Protein AF-A0A7C5TPD8-F1 (afdb_monomer)

Secondary structure (DSSP, 8-state):
-HHHHHHHHHHHHHHHHHHHS-HHHHHHHHHHHHHHHHHTTSHHHHTHHHHHHHHTTTT--TT---SS-HHHHHHHHHHHH-SHHHHHHHHHHHHHH-THHHHHHHHHHHHHHHHHHHHHHHHHHS-EE-TTS-EE-SHHHIIIIISS-HHHHHHHHHHHHHH-

Solvent-accessible surface area (backbone atoms only — not comparable to full-atom values): 9139 Å² total; per-residue (Å²): 113,69,69,60,54,50,52,50,52,52,53,52,48,52,52,50,46,58,52,71,70,32,67,63,50,57,44,51,54,52,49,51,10,46,51,40,22,60,75,54,68,42,44,62,69,71,41,44,67,56,52,55,42,43,53,70,47,79,72,68,54,99,80,59,93,67,98,62,54,66,50,54,52,50,50,55,54,45,57,78,68,59,50,70,65,56,56,56,46,51,52,50,42,32,72,76,59,34,80,66,37,59,60,52,52,52,53,51,49,64,32,41,45,28,40,51,51,52,52,54,52,42,18,68,72,44,43,46,72,46,95,88,68,50,77,51,62,33,69,40,37,28,27,32,71,70,67,68,35,52,68,58,13,51,52,49,49,55,53,48,66,75,74,108

Mean predicted aligned error: 6.78 Å

Sequence (164 aa):
MQGFLAWLTERTGEIAGALWSSPLTLGVLLLTGLYLTVRLRLVQVRGFRHALALLSGRYSSHRDVGEVSHFQALSTALSATVGTGNIAGVATAIAFGGPGALFWMWVTAAIGMATKFAECSLALRFREVSPDGEIAGGPMYTLARGAGRPWLARAFALFAMITA

pLDDT: mean 86.68, std 7.97, range [57.94, 96.12]

Foldseek 3Di:
DVVVVVVVVVVVVVVCCVQVVDPVNVCCLLVVLVVLCVVVVNCVVVCVVVLVCQLVCVPPDPPDQDDDGSVVVVVVVCVVVDDPCVVVVVVVQCVVVNPCSVVVVVVSVSSCVSVVVVQVVLQVVQWDQDPVRDIDGGPLSCCVPVVVHNVVSVVVVVVVVVVD

Radius of gyration: 18.92 Å; Cα contacts (8 Å, |Δi|>4): 113; chains: 1; bounding box: 55×31×51 Å

Nearest PDB structures (foldseek):
  6keb-assembly1_A  TM=2.796E-01  e=6.849E+00  Aliarcobacter butzleri

Structure (mmCIF, N/CA/C/O backbone):
data_AF-A0A7C5TPD8-F1
#
_entry.id   AF-A0A7C5TPD8-F1
#
loop_
_atom_site.group_PDB
_atom_site.id
_atom_site.type_symbol
_atom_site.label_atom_id
_atom_site.label_alt_id
_atom_site.label_comp_id
_atom_site.label_asym_id
_atom_site.label_entity_id
_atom_site.label_seq_id
_atom_site.pdbx_PDB_ins_code
_atom_site.Cartn_x
_atom_site.Cartn_y
_atom_site.Cartn_z
_atom_site.occupancy
_atom_site.B_iso_or_equiv
_atom_site.auth_seq_id
_atom_site.auth_comp_id
_atom_site.auth_asym_id
_atom_site.auth_atom_id
_atom_site.pdbx_PDB_model_num
ATOM 1 N N . MET A 1 1 ? 33.641 4.280 9.564 1.00 62.50 1 MET A N 1
ATOM 2 C CA . MET A 1 1 ? 32.249 4.706 9.286 1.00 62.50 1 MET A CA 1
ATOM 3 C C . MET A 1 1 ? 31.870 4.522 7.815 1.00 62.50 1 MET A C 1
ATOM 5 O O . MET A 1 1 ? 30.915 3.810 7.549 1.00 62.50 1 MET A O 1
ATOM 9 N N . GLN A 1 2 ? 32.632 5.075 6.860 1.00 70.38 2 GLN A N 1
ATOM 10 C CA . GLN A 1 2 ? 32.310 5.003 5.422 1.00 70.38 2 GLN A CA 1
ATOM 11 C C . GLN A 1 2 ? 32.253 3.568 4.855 1.00 70.38 2 GLN A C 1
ATOM 13 O O . GLN A 1 2 ? 31.320 3.249 4.131 1.00 70.38 2 GLN A O 1
ATOM 18 N N . GLY A 1 3 ? 33.171 2.673 5.247 1.00 85.12 3 GLY A N 1
ATOM 19 C CA . GLY A 1 3 ? 33.159 1.275 4.780 1.00 85.12 3 GLY A CA 1
ATOM 20 C C . GLY A 1 3 ? 31.957 0.446 5.259 1.00 85.12 3 GLY A C 1
ATOM 21 O O . GLY A 1 3 ? 31.453 -0.387 4.519 1.00 85.12 3 GLY A O 1
ATOM 22 N N . PHE A 1 4 ? 31.449 0.711 6.468 1.00 86.56 4 PHE A N 1
ATOM 23 C CA . PHE A 1 4 ? 30.252 0.040 6.992 1.00 86.56 4 PHE A CA 1
ATOM 24 C C . PHE A 1 4 ? 28.981 0.501 6.268 1.00 86.56 4 PHE A C 1
ATOM 26 O O . PHE A 1 4 ? 28.144 -0.320 5.908 1.00 86.56 4 PHE A O 1
ATOM 33 N N . LEU A 1 5 ? 28.862 1.806 6.001 1.00 86.12 5 LEU A N 1
ATOM 34 C CA . LEU A 1 5 ? 27.741 2.355 5.236 1.00 86.12 5 LEU A CA 1
ATOM 35 C C . LEU A 1 5 ? 27.757 1.876 3.780 1.00 86.12 5 LEU A C 1
ATOM 37 O O . LEU A 1 5 ? 26.704 1.535 3.246 1.00 86.12 5 LEU A O 1
ATOM 41 N N . ALA A 1 6 ? 28.937 1.793 3.159 1.00 86.12 6 ALA A N 1
ATOM 42 C CA . ALA A 1 6 ? 29.087 1.241 1.815 1.00 86.12 6 ALA A CA 1
ATOM 43 C C . ALA A 1 6 ? 28.650 -0.231 1.765 1.00 86.12 6 ALA A C 1
ATOM 45 O O . ALA A 1 6 ? 27.819 -0.591 0.936 1.00 86.12 6 ALA A O 1
ATOM 46 N N . TRP A 1 7 ? 29.111 -1.045 2.720 1.00 89.81 7 TRP A N 1
ATOM 47 C CA . TRP A 1 7 ? 28.701 -2.444 2.843 1.00 89.81 7 TRP A CA 1
ATOM 48 C C . TRP A 1 7 ? 27.184 -2.602 3.043 1.00 89.81 7 TRP A C 1
ATOM 50 O O . TRP A 1 7 ? 26.557 -3.433 2.389 1.00 89.81 7 TRP A O 1
ATOM 60 N N . LEU A 1 8 ? 26.565 -1.780 3.901 1.00 85.94 8 LEU A N 1
ATOM 61 C CA . LEU A 1 8 ? 25.110 -1.789 4.095 1.00 85.94 8 LEU A CA 1
ATOM 62 C C . LEU A 1 8 ? 24.352 -1.393 2.826 1.00 85.94 8 LEU A C 1
ATOM 64 O O . LEU A 1 8 ? 23.323 -1.987 2.509 1.00 85.94 8 LEU A O 1
ATOM 68 N N . THR A 1 9 ? 24.850 -0.398 2.098 1.00 85.75 9 THR A N 1
ATOM 69 C CA . THR A 1 9 ? 24.215 0.081 0.864 1.00 85.75 9 THR A CA 1
ATOM 70 C C . THR A 1 9 ? 24.277 -0.988 -0.224 1.00 85.75 9 THR A C 1
ATOM 72 O O . THR A 1 9 ? 23.277 -1.259 -0.881 1.00 85.75 9 THR A O 1
ATOM 75 N N . GLU A 1 10 ? 25.419 -1.658 -0.365 1.00 89.19 10 GLU A N 1
ATOM 76 C CA . GLU A 1 10 ? 25.596 -2.753 -1.319 1.00 89.19 10 GLU A CA 1
ATOM 77 C C . GLU A 1 10 ? 24.673 -3.933 -0.987 1.00 89.19 10 GLU A C 1
ATOM 79 O O . GLU A 1 10 ? 23.910 -4.389 -1.839 1.00 89.19 10 GLU A O 1
ATOM 84 N N . ARG A 1 11 ? 24.633 -4.357 0.284 1.00 88.62 11 ARG A N 1
ATOM 85 C CA . ARG A 1 11 ? 23.766 -5.463 0.721 1.00 88.62 11 ARG A CA 1
ATOM 86 C C . ARG A 1 11 ? 22.280 -5.153 0.617 1.00 88.62 11 ARG A C 1
ATOM 88 O O . ARG A 1 11 ? 21.508 -6.012 0.196 1.00 88.62 11 ARG A O 1
ATOM 95 N N . THR A 1 12 ? 21.856 -3.947 0.983 1.00 84.88 12 THR A N 1
ATOM 96 C CA . THR A 1 12 ? 20.448 -3.552 0.819 1.00 84.88 12 THR A CA 1
ATOM 97 C C . THR A 1 12 ? 20.074 -3.435 -0.659 1.00 84.88 12 THR A C 1
ATOM 99 O O . THR A 1 12 ? 18.977 -3.856 -1.027 1.00 84.88 12 THR A O 1
ATOM 102 N N . GLY A 1 13 ? 20.991 -2.970 -1.515 1.00 84.50 13 GLY A N 1
ATOM 103 C CA . GLY A 1 13 ? 20.828 -2.932 -2.969 1.00 84.50 13 GLY A CA 1
ATOM 104 C C . GLY A 1 13 ? 20.662 -4.316 -3.600 1.00 84.50 13 GLY A C 1
ATOM 105 O O . GLY A 1 13 ? 19.734 -4.515 -4.383 1.00 84.50 13 GLY A O 1
ATOM 106 N N . GLU A 1 14 ? 21.491 -5.292 -3.224 1.00 87.38 14 GLU A N 1
ATOM 107 C CA . GLU A 1 14 ? 21.373 -6.684 -3.691 1.00 87.38 14 GLU A CA 1
ATOM 108 C C . GLU A 1 14 ? 20.025 -7.306 -3.303 1.00 87.38 14 GLU A C 1
ATOM 110 O O . GLU A 1 14 ? 19.351 -7.911 -4.139 1.00 87.38 14 GLU A O 1
ATOM 115 N N . ILE A 1 15 ? 19.605 -7.128 -2.045 1.00 85.56 15 ILE A N 1
ATOM 116 C CA . ILE A 1 15 ? 18.329 -7.655 -1.543 1.00 85.56 15 ILE A CA 1
ATOM 117 C C . ILE A 1 15 ? 17.154 -6.983 -2.260 1.00 85.56 15 ILE A C 1
ATOM 119 O O . ILE A 1 15 ? 16.232 -7.668 -2.705 1.00 85.56 15 ILE A O 1
ATOM 123 N N . ALA A 1 16 ? 17.187 -5.656 -2.404 1.00 82.88 16 ALA A N 1
ATOM 124 C CA . ALA A 1 16 ? 16.163 -4.914 -3.129 1.00 82.88 16 ALA A CA 1
ATOM 125 C C . ALA A 1 16 ? 16.095 -5.362 -4.595 1.00 82.88 16 ALA A C 1
ATOM 127 O O . ALA A 1 16 ? 15.009 -5.643 -5.099 1.00 82.88 16 ALA A O 1
ATOM 128 N N . GLY A 1 17 ? 17.246 -5.504 -5.254 1.00 83.44 17 GLY A N 1
ATOM 129 C CA . GLY A 1 17 ? 17.349 -6.041 -6.604 1.00 83.44 17 GLY A CA 1
ATOM 130 C C . GLY A 1 17 ? 16.703 -7.419 -6.698 1.00 83.44 17 GLY A C 1
ATOM 131 O O . GLY A 1 17 ? 15.791 -7.604 -7.497 1.00 83.44 17 GLY A O 1
ATOM 132 N N . ALA A 1 18 ? 17.084 -8.364 -5.842 1.00 84.06 18 ALA A N 1
ATOM 133 C CA . ALA A 1 18 ? 16.539 -9.721 -5.854 1.00 84.06 18 ALA A CA 1
ATOM 134 C C . ALA A 1 18 ? 15.018 -9.769 -5.615 1.00 84.06 18 ALA A C 1
ATOM 136 O O . ALA A 1 18 ? 14.311 -10.540 -6.266 1.00 84.06 18 ALA A O 1
ATOM 137 N N . LEU A 1 19 ? 14.496 -8.937 -4.709 1.00 83.81 19 LEU A N 1
ATOM 138 C CA . LEU A 1 19 ? 13.068 -8.907 -4.385 1.00 83.81 19 LEU A CA 1
ATOM 139 C C . LEU A 1 19 ? 12.233 -8.234 -5.478 1.00 83.81 19 LEU A C 1
ATOM 141 O O . LEU A 1 19 ? 11.205 -8.784 -5.877 1.00 83.81 19 LEU A O 1
ATOM 145 N N . TRP A 1 20 ? 12.656 -7.065 -5.964 1.00 82.38 20 TRP A N 1
ATOM 146 C CA . TRP A 1 20 ? 11.866 -6.239 -6.882 1.00 82.38 20 TRP A CA 1
ATOM 147 C C . TRP A 1 20 ? 12.066 -6.590 -8.359 1.00 82.38 20 TRP A C 1
ATOM 149 O O . TRP A 1 20 ? 11.148 -6.380 -9.149 1.00 82.38 20 TRP A O 1
ATOM 159 N N . SER A 1 21 ? 13.215 -7.161 -8.742 1.00 79.19 21 SER A N 1
ATOM 160 C CA . SER A 1 21 ? 13.446 -7.639 -10.118 1.00 79.19 21 SER A CA 1
ATOM 161 C C . SER A 1 21 ? 12.832 -9.014 -10.394 1.00 79.19 21 SER A C 1
ATOM 163 O O . SER A 1 21 ? 12.708 -9.411 -11.551 1.00 79.19 21 SER A O 1
ATOM 165 N N . SER A 1 22 ? 12.424 -9.741 -9.348 1.00 86.06 22 SER A N 1
ATOM 166 C CA . SER A 1 22 ? 11.845 -11.072 -9.495 1.00 86.06 22 SER A CA 1
ATOM 167 C C . SER A 1 22 ? 10.436 -11.009 -10.104 1.00 86.06 22 SER A C 1
ATOM 169 O O . SER A 1 22 ? 9.530 -10.410 -9.507 1.00 86.06 22 SER A O 1
ATOM 171 N N . PRO A 1 23 ? 10.185 -11.708 -11.232 1.00 86.00 23 PRO A N 1
ATOM 172 C CA . PRO A 1 23 ? 8.847 -11.825 -11.811 1.00 86.00 23 PRO A CA 1
ATOM 173 C C . PRO A 1 23 ? 7.826 -12.435 -10.845 1.00 86.00 23 PRO A C 1
ATOM 175 O O . PRO A 1 23 ? 6.632 -12.163 -10.955 1.00 86.00 23 PRO A O 1
ATOM 178 N N . LEU A 1 24 ? 8.285 -13.235 -9.876 1.00 87.88 24 LEU A N 1
ATOM 179 C CA . LEU A 1 24 ? 7.427 -13.847 -8.865 1.00 87.88 24 LEU A CA 1
ATOM 180 C C . LEU A 1 24 ? 6.804 -12.797 -7.947 1.00 87.88 24 LEU A C 1
ATOM 182 O O . LEU A 1 24 ? 5.608 -12.865 -7.684 1.00 87.88 24 LEU A O 1
ATOM 186 N N . THR A 1 25 ? 7.577 -11.810 -7.490 1.00 88.00 25 THR A N 1
ATOM 187 C CA . THR A 1 25 ? 7.076 -10.761 -6.590 1.00 88.00 25 THR A CA 1
ATOM 188 C C . THR A 1 25 ? 6.016 -9.916 -7.288 1.00 88.00 25 THR A C 1
ATOM 190 O O . THR A 1 25 ? 4.922 -9.719 -6.755 1.00 88.00 25 THR A O 1
ATOM 193 N N . LEU A 1 26 ? 6.306 -9.480 -8.519 1.00 87.50 26 LEU A N 1
ATOM 194 C CA . LEU A 1 26 ? 5.355 -8.742 -9.354 1.00 87.50 26 LEU A CA 1
ATOM 195 C C . LEU A 1 26 ? 4.102 -9.575 -9.649 1.00 87.50 26 LEU A C 1
ATOM 197 O O . LEU A 1 26 ? 2.983 -9.077 -9.516 1.00 87.50 26 LEU A O 1
ATOM 201 N N . GLY A 1 27 ? 4.284 -10.854 -9.987 1.00 91.38 27 GLY A N 1
ATOM 202 C CA . GLY A 1 27 ? 3.198 -11.799 -10.217 1.00 91.38 27 GLY A CA 1
ATOM 203 C C . GLY A 1 27 ? 2.304 -11.954 -8.990 1.00 91.38 27 GLY A C 1
ATOM 204 O O . GLY A 1 27 ? 1.092 -11.805 -9.099 1.00 91.38 27 GLY A O 1
ATOM 205 N N . VAL A 1 28 ? 2.877 -12.173 -7.805 1.00 93.00 28 VAL A N 1
ATOM 206 C CA . VAL A 1 28 ? 2.119 -12.309 -6.552 1.00 93.00 28 VAL A CA 1
ATOM 207 C C . VAL A 1 28 ? 1.338 -11.035 -6.234 1.00 93.00 28 VAL A C 1
ATOM 209 O O . VAL A 1 28 ? 0.159 -11.129 -5.892 1.00 93.00 28 VAL A O 1
ATOM 212 N N . LEU A 1 29 ? 1.940 -9.852 -6.384 1.00 92.25 29 LEU A N 1
ATOM 213 C CA . LEU A 1 29 ? 1.263 -8.569 -6.152 1.00 92.25 29 LEU A CA 1
ATOM 214 C C . LEU A 1 29 ? 0.065 -8.376 -7.093 1.00 92.25 29 LEU A C 1
ATOM 216 O O . LEU A 1 29 ? -1.046 -8.094 -6.633 1.00 92.25 29 LEU A O 1
ATOM 220 N N . LEU A 1 30 ? 0.270 -8.572 -8.398 1.00 93.81 30 LEU A N 1
ATOM 221 C CA . LEU A 1 30 ? -0.779 -8.384 -9.402 1.00 93.81 30 LEU A CA 1
ATOM 222 C C . LEU A 1 30 ? -1.874 -9.444 -9.303 1.00 93.81 30 LEU A C 1
ATOM 224 O O . LEU A 1 30 ? -3.055 -9.100 -9.328 1.00 93.81 30 LEU A O 1
ATOM 228 N N . LEU A 1 31 ? -1.508 -10.716 -9.135 1.00 95.00 31 LEU A N 1
ATOM 229 C CA . LEU A 1 31 ? -2.468 -11.809 -8.987 1.00 95.00 31 LEU A CA 1
ATOM 230 C C . LEU A 1 31 ? -3.284 -11.663 -7.705 1.00 95.00 31 LEU A C 1
ATOM 232 O O . LEU A 1 31 ? -4.492 -11.884 -7.735 1.00 95.00 31 LEU A O 1
ATOM 236 N N . THR A 1 32 ? -2.667 -11.235 -6.601 1.00 94.81 32 THR A N 1
ATOM 237 C CA . THR A 1 32 ? -3.395 -10.968 -5.352 1.00 94.81 32 THR A CA 1
ATOM 238 C C . THR A 1 32 ? -4.387 -9.826 -5.540 1.00 94.81 32 THR A C 1
ATOM 240 O O . THR A 1 32 ? -5.549 -9.957 -5.154 1.00 94.81 32 THR A O 1
ATOM 243 N N . GLY A 1 33 ? -3.977 -8.725 -6.175 1.00 93.94 33 GLY A N 1
ATOM 244 C CA . GLY A 1 33 ? -4.888 -7.615 -6.452 1.00 93.94 33 GLY A CA 1
ATOM 245 C C . GLY A 1 33 ? -6.014 -7.992 -7.413 1.00 93.94 33 GLY A C 1
ATOM 246 O O . GLY A 1 33 ? -7.160 -7.590 -7.203 1.00 93.94 33 GLY A O 1
ATOM 247 N N . LEU A 1 34 ? -5.735 -8.818 -8.423 1.00 95.25 34 LEU A N 1
ATOM 248 C CA . LEU A 1 34 ? -6.748 -9.317 -9.353 1.00 95.25 34 LEU A CA 1
ATOM 249 C C . LEU A 1 34 ? -7.728 -10.262 -8.645 1.00 95.25 34 LEU A C 1
ATOM 251 O O . LEU A 1 34 ? -8.942 -10.108 -8.777 1.00 95.25 34 LEU A O 1
ATOM 255 N N . TYR A 1 35 ? -7.213 -11.182 -7.830 1.00 96.12 35 TYR A N 1
ATOM 256 C CA . TYR A 1 35 ? -8.015 -12.070 -6.992 1.00 96.12 35 TYR A CA 1
ATOM 257 C C . TYR A 1 35 ? -8.941 -11.274 -6.064 1.00 96.12 35 TYR A C 1
ATOM 259 O O . TYR A 1 35 ? -10.150 -11.514 -6.038 1.00 96.12 35 TYR A O 1
ATOM 267 N N . LEU A 1 36 ? -8.405 -10.278 -5.351 1.00 95.19 36 LEU A N 1
ATOM 268 C CA . LEU A 1 36 ? -9.195 -9.408 -4.480 1.00 95.19 36 LEU A CA 1
ATOM 269 C C . LEU A 1 36 ? -10.209 -8.582 -5.269 1.00 95.19 36 LEU A C 1
ATOM 271 O O . LEU A 1 36 ? -11.347 -8.447 -4.830 1.00 95.19 36 LEU A O 1
ATOM 275 N N . THR A 1 37 ? -9.839 -8.090 -6.449 1.00 94.06 37 THR A N 1
ATOM 276 C CA . THR A 1 37 ? -10.742 -7.364 -7.347 1.00 94.06 37 THR A CA 1
ATOM 277 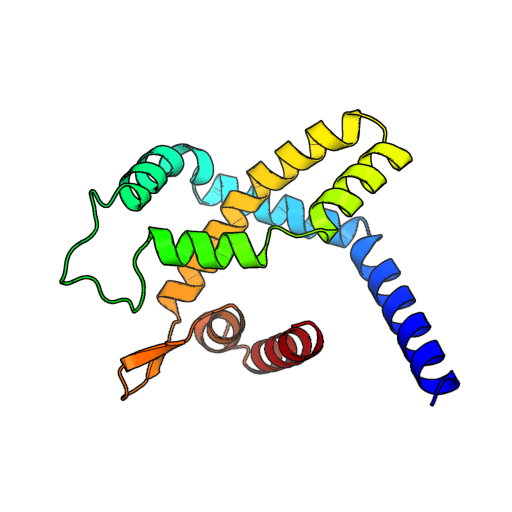C C . THR A 1 37 ? -11.962 -8.210 -7.713 1.00 94.06 37 THR A C 1
ATOM 279 O O . THR A 1 37 ? -13.097 -7.747 -7.576 1.00 94.06 37 THR A O 1
ATOM 282 N N . VAL A 1 38 ? -11.754 -9.464 -8.125 1.00 95.06 38 VAL A N 1
ATOM 283 C CA . VAL A 1 38 ? -12.846 -10.386 -8.477 1.00 95.06 38 VAL A CA 1
ATOM 284 C C . VAL A 1 38 ? -13.666 -10.752 -7.237 1.00 95.06 38 VAL A C 1
ATOM 286 O O . VAL A 1 38 ? -14.894 -10.638 -7.245 1.00 95.06 38 VAL A O 1
ATOM 289 N N . ARG A 1 39 ? -13.004 -11.118 -6.134 1.00 95.19 39 ARG A N 1
ATOM 290 C CA . ARG A 1 39 ? -13.648 -11.543 -4.879 1.00 95.19 39 ARG A CA 1
ATOM 291 C C . ARG A 1 39 ? -14.471 -10.423 -4.237 1.00 95.19 39 ARG A C 1
ATOM 293 O O . ARG A 1 39 ? -15.524 -10.687 -3.660 1.00 95.19 39 ARG A O 1
ATOM 300 N N . LEU A 1 40 ? -14.023 -9.176 -4.356 1.00 93.06 40 LEU A N 1
ATOM 301 C CA . LEU A 1 40 ? -14.729 -7.980 -3.886 1.00 93.06 40 LEU A CA 1
ATOM 302 C C . LEU A 1 40 ? -15.684 -7.396 -4.942 1.00 93.06 40 LEU A C 1
ATOM 304 O O . LEU A 1 40 ? -16.256 -6.330 -4.724 1.00 93.06 40 LEU A O 1
ATOM 308 N N . ARG A 1 41 ? -15.901 -8.105 -6.061 1.00 92.88 41 ARG A N 1
ATOM 309 C CA . ARG A 1 41 ? -16.848 -7.749 -7.130 1.00 92.88 41 ARG A CA 1
ATOM 310 C C . ARG A 1 41 ? -16.603 -6.349 -7.707 1.00 92.88 41 ARG A C 1
ATOM 312 O O . ARG A 1 41 ? -17.547 -5.570 -7.838 1.00 92.88 41 ARG A O 1
ATOM 319 N N . LEU A 1 42 ? -15.349 -6.043 -8.053 1.00 92.38 42 LEU A N 1
ATOM 320 C CA . LEU A 1 42 ? -14.916 -4.750 -8.609 1.00 92.38 42 LEU A CA 1
ATOM 321 C C . LEU A 1 42 ? -15.251 -3.569 -7.682 1.00 92.38 42 LEU A C 1
ATOM 323 O O . LEU A 1 42 ? -15.817 -2.553 -8.101 1.00 92.38 42 LEU A O 1
ATOM 327 N N . VAL A 1 43 ? -14.909 -3.709 -6.397 1.00 91.50 43 VAL A N 1
ATOM 328 C CA . VAL A 1 43 ? -15.172 -2.694 -5.363 1.00 91.50 43 VAL A CA 1
ATOM 329 C C . VAL A 1 43 ? -14.616 -1.318 -5.729 1.00 91.50 43 VAL A C 1
ATOM 331 O O . VAL A 1 43 ? -15.263 -0.316 -5.442 1.00 91.50 43 VAL A O 1
ATOM 334 N N . GLN A 1 44 ? -13.483 -1.258 -6.433 1.00 90.94 44 GLN A N 1
ATOM 335 C CA . GLN A 1 44 ? -12.871 -0.006 -6.870 1.00 90.94 44 GLN A CA 1
ATOM 336 C C . GLN A 1 44 ? -13.763 0.791 -7.834 1.00 90.94 44 GLN A C 1
ATOM 338 O O . GLN A 1 44 ? -13.755 2.013 -7.786 1.00 90.94 44 GLN A O 1
ATOM 343 N N . VAL A 1 45 ? -14.584 0.124 -8.657 1.00 92.25 45 VAL A N 1
ATOM 344 C CA . VAL A 1 45 ? -15.528 0.794 -9.569 1.00 92.25 45 VAL A CA 1
ATOM 345 C C . VAL A 1 45 ? -16.837 1.102 -8.846 1.00 92.25 45 VAL A C 1
ATOM 347 O O . VAL A 1 45 ? -17.353 2.217 -8.915 1.00 92.25 45 VAL A O 1
ATOM 350 N N . ARG A 1 46 ? -17.374 0.124 -8.106 1.00 90.81 46 ARG A N 1
ATOM 351 C CA . ARG A 1 46 ? -18.668 0.256 -7.412 1.00 90.81 46 ARG A CA 1
ATOM 352 C C . ARG A 1 46 ? -18.632 1.282 -6.281 1.00 90.81 46 ARG A C 1
ATOM 354 O O . ARG A 1 46 ? -19.591 2.024 -6.091 1.00 90.81 46 ARG A O 1
ATOM 361 N N . GLY A 1 47 ? -17.543 1.295 -5.520 1.00 88.50 47 GLY A N 1
ATOM 362 C CA . GLY A 1 47 ? -17.355 2.142 -4.346 1.00 88.50 47 GLY A CA 1
ATOM 363 C C . GLY A 1 47 ? -16.906 3.563 -4.674 1.00 88.50 47 GLY A C 1
AT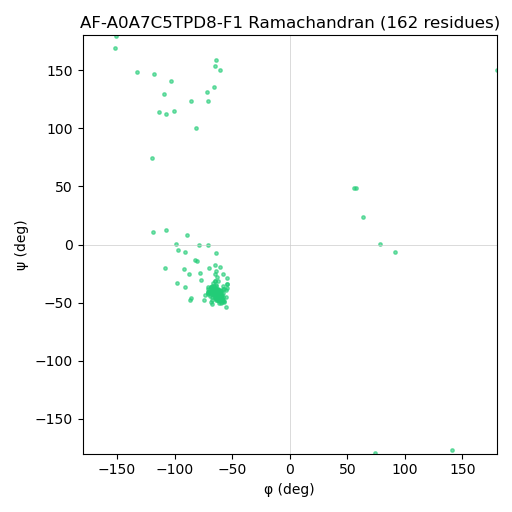OM 364 O O . GLY A 1 47 ? -17.010 4.427 -3.812 1.00 88.50 47 GLY A O 1
ATOM 365 N N . PHE A 1 48 ? -16.463 3.840 -5.906 1.00 89.75 48 PHE A N 1
ATOM 366 C CA . PHE A 1 48 ? -15.870 5.131 -6.272 1.00 89.75 48 PHE A CA 1
ATOM 367 C C . PHE A 1 48 ? -16.808 6.319 -6.019 1.00 89.75 48 PHE A C 1
ATOM 369 O O . PHE A 1 48 ? -16.432 7.296 -5.375 1.00 89.75 48 PHE A O 1
ATOM 376 N N . ARG A 1 49 ? -18.072 6.215 -6.454 1.00 87.81 49 ARG A N 1
ATOM 377 C CA . ARG A 1 49 ? -19.078 7.270 -6.225 1.00 87.81 49 ARG A CA 1
ATOM 378 C C . ARG A 1 49 ? -19.353 7.494 -4.739 1.00 87.81 49 ARG 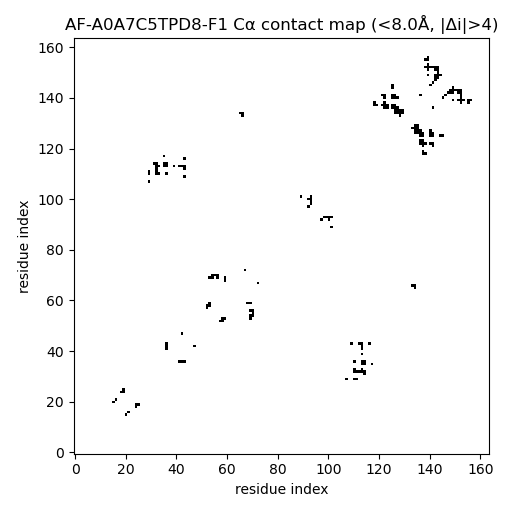A C 1
ATOM 380 O O . ARG A 1 49 ? -19.515 8.632 -4.310 1.00 87.81 49 ARG A O 1
ATOM 387 N N . HIS A 1 50 ? -19.397 6.413 -3.964 1.00 87.69 50 HIS A N 1
ATOM 388 C CA . HIS A 1 50 ? -19.614 6.486 -2.523 1.00 87.69 50 HIS A CA 1
ATOM 389 C C . HIS A 1 50 ? -18.413 7.120 -1.807 1.00 87.69 50 HIS A C 1
ATOM 391 O O . HIS A 1 50 ? -18.603 7.985 -0.957 1.00 87.69 50 HIS A O 1
ATOM 397 N N . ALA A 1 51 ? -17.187 6.779 -2.212 1.00 87.62 51 ALA A N 1
ATOM 398 C CA . ALA A 1 51 ? -15.965 7.385 -1.692 1.00 87.62 51 ALA A CA 1
ATOM 399 C C . ALA A 1 51 ? -15.931 8.904 -1.928 1.00 87.62 51 ALA A C 1
ATOM 401 O O . ALA A 1 51 ? -15.663 9.662 -1.001 1.00 87.62 51 ALA A O 1
ATOM 402 N N . LEU A 1 52 ? -16.290 9.374 -3.128 1.00 86.81 52 LEU A N 1
ATOM 403 C CA . LEU A 1 52 ? -16.391 10.815 -3.398 1.00 86.81 52 LEU A CA 1
ATOM 404 C C . LEU A 1 52 ? -17.455 11.502 -2.529 1.00 86.81 52 LEU A C 1
ATOM 406 O O . LEU A 1 52 ? -17.251 12.619 -2.054 1.00 86.81 52 LEU A O 1
ATOM 410 N N . ALA A 1 53 ? -18.586 10.836 -2.287 1.00 85.19 53 ALA A N 1
ATOM 411 C CA . ALA A 1 53 ? -19.619 11.366 -1.407 1.00 85.19 53 ALA A CA 1
ATOM 412 C C . ALA A 1 53 ? -19.150 11.449 0.061 1.00 85.19 53 ALA A C 1
ATOM 414 O O . ALA A 1 53 ? -19.431 12.453 0.718 1.00 85.19 53 ALA A O 1
ATOM 415 N N . LEU A 1 54 ? -18.379 10.470 0.547 1.00 85.25 54 LEU A N 1
ATOM 416 C CA . LEU A 1 54 ? -17.736 10.505 1.871 1.00 85.25 54 LEU A CA 1
ATOM 417 C C . LEU A 1 54 ? -16.779 11.696 2.009 1.00 85.25 54 LEU A C 1
ATOM 419 O O . LEU A 1 54 ? -16.846 12.428 2.993 1.00 85.25 54 LEU A O 1
ATOM 423 N N . LEU A 1 55 ? -15.943 11.943 0.997 1.00 83.81 55 LEU A N 1
ATOM 424 C CA . LEU A 1 55 ? -15.005 13.073 0.997 1.00 83.81 55 LEU A CA 1
ATOM 425 C C . LEU A 1 55 ? -15.708 14.431 0.975 1.00 83.81 55 LEU A C 1
ATOM 427 O O . LEU A 1 55 ? -15.212 15.382 1.567 1.00 83.81 55 LEU A O 1
ATOM 431 N N . SER A 1 56 ? -16.882 14.515 0.342 1.00 79.12 56 SER A N 1
ATOM 432 C CA . SER A 1 56 ? -17.704 15.734 0.340 1.00 79.12 56 SER A CA 1
ATOM 433 C C . SER A 1 56 ? -18.369 16.049 1.688 1.00 79.12 56 SER A C 1
ATOM 435 O O . SER A 1 56 ? -19.115 17.018 1.780 1.00 79.12 56 SER A O 1
ATOM 437 N N . GLY A 1 57 ? -18.163 15.222 2.719 1.00 71.38 57 GLY A N 1
ATOM 438 C CA . GLY A 1 57 ? -18.739 15.420 4.051 1.00 71.38 57 GLY A CA 1
ATOM 439 C C . GLY A 1 57 ? -20.211 15.021 4.176 1.00 71.38 57 GLY A C 1
ATOM 440 O O . GLY A 1 57 ? -20.768 15.095 5.266 1.00 71.38 57 GLY A O 1
ATOM 441 N N . ARG A 1 58 ? -20.845 14.534 3.097 1.00 65.75 58 ARG A N 1
ATOM 442 C CA . ARG A 1 58 ? -22.262 14.111 3.084 1.00 65.75 58 ARG A CA 1
ATOM 443 C C . ARG A 1 58 ? -22.591 12.972 4.050 1.00 65.75 58 ARG A C 1
ATOM 445 O O . ARG A 1 58 ? -23.758 12.776 4.367 1.00 65.75 58 ARG A O 1
ATOM 452 N N . TYR A 1 59 ? -21.580 12.228 4.483 1.00 67.25 59 TYR A N 1
ATOM 453 C CA . TYR A 1 59 ? -21.707 11.110 5.415 1.00 67.25 59 TYR A CA 1
ATOM 454 C C . TYR A 1 59 ? -20.930 11.332 6.719 1.00 67.25 59 TYR A C 1
ATOM 456 O O . TYR A 1 59 ? -20.793 10.390 7.486 1.00 67.25 59 TYR A O 1
ATOM 464 N N . SER A 1 60 ? -20.432 12.548 6.972 1.00 64.94 60 SER A N 1
ATOM 465 C CA . SER A 1 60 ? -19.730 12.873 8.216 1.00 64.94 60 SER A CA 1
ATOM 466 C C . SER A 1 60 ? -20.735 13.274 9.298 1.00 64.94 60 SER A C 1
ATOM 468 O O . SER A 1 60 ? -21.504 14.220 9.116 1.00 64.94 60 SER A O 1
ATOM 470 N N . SER A 1 61 ? -20.714 12.592 10.438 1.00 64.25 61 SER A N 1
ATOM 471 C CA . SER A 1 61 ? -21.524 12.892 11.620 1.00 64.25 61 SER A CA 1
ATOM 472 C C . SER A 1 61 ? -20.633 13.242 12.811 1.00 64.25 61 SER A C 1
ATOM 474 O O . SER A 1 61 ? -19.568 12.666 12.997 1.00 64.25 61 SER A O 1
ATOM 476 N N . HIS A 1 62 ? -21.091 14.135 13.695 1.00 58.88 62 HIS A N 1
ATOM 477 C CA . HIS A 1 62 ? -20.400 14.429 14.966 1.00 58.88 62 HIS A CA 1
ATOM 478 C C . HIS A 1 62 ? -20.332 13.228 15.929 1.00 58.88 62 HIS A C 1
ATOM 480 O O . HIS A 1 62 ? -19.696 13.317 16.974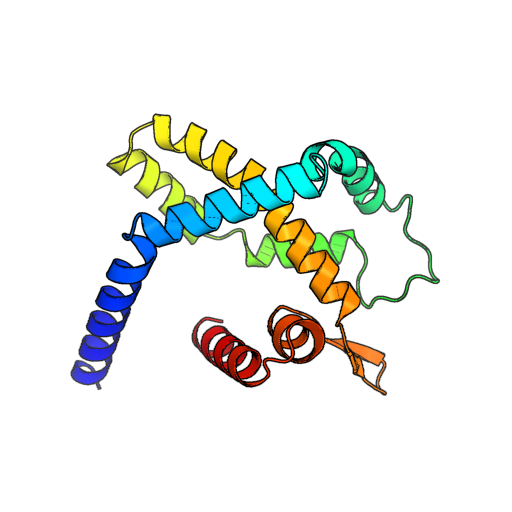 1.00 58.88 62 HIS A O 1
ATOM 486 N N . ARG A 1 63 ? -21.005 12.115 15.610 1.00 61.38 63 ARG A N 1
ATOM 487 C CA . ARG A 1 63 ? -20.974 10.868 16.391 1.00 61.38 63 ARG A CA 1
ATOM 488 C C . ARG A 1 63 ? -20.016 9.819 15.823 1.00 61.38 63 ARG A C 1
ATOM 490 O O . ARG A 1 63 ? -19.954 8.720 16.372 1.00 61.38 63 ARG A O 1
ATOM 497 N N . ASP A 1 64 ? -19.323 10.114 14.725 1.00 65.50 64 ASP A N 1
ATOM 498 C CA . ASP A 1 64 ? -18.416 9.151 14.110 1.00 65.50 64 ASP A CA 1
ATOM 499 C C . ASP A 1 64 ? -17.162 8.966 14.969 1.00 65.50 64 ASP A C 1
ATOM 501 O O . ASP A 1 64 ? -16.525 9.922 15.406 1.00 65.50 64 ASP A O 1
ATOM 505 N N . VAL A 1 65 ? -16.810 7.705 15.221 1.00 62.72 65 VAL A N 1
ATOM 506 C CA . VAL A 1 65 ? -15.655 7.333 16.044 1.00 62.72 65 VAL A CA 1
ATOM 507 C C . VAL A 1 65 ? -14.382 7.422 15.196 1.00 62.72 65 VAL A C 1
ATOM 509 O O . VAL A 1 65 ? -14.079 6.502 14.424 1.00 62.72 65 VAL A O 1
ATOM 512 N N . GLY A 1 66 ? -13.637 8.518 15.342 1.00 65.62 66 GLY A N 1
ATOM 513 C CA . GLY A 1 66 ? -12.350 8.753 14.684 1.00 65.62 66 GLY A CA 1
ATOM 514 C C . GLY A 1 66 ? -11.745 10.112 15.047 1.00 65.62 66 GLY A C 1
ATOM 515 O O . GLY A 1 66 ? -12.469 11.062 15.318 1.00 65.62 66 GLY A O 1
ATOM 516 N N . GLU A 1 67 ? -10.414 10.202 15.045 1.00 69.12 67 GLU A N 1
ATOM 517 C CA . GLU A 1 67 ? -9.673 11.417 15.434 1.00 69.12 67 GLU A CA 1
ATOM 518 C C . GLU A 1 67 ? -9.650 12.497 14.343 1.00 69.12 67 GLU A C 1
ATOM 520 O O . GLU A 1 67 ? -9.476 13.681 14.620 1.00 69.12 67 GLU A O 1
ATOM 525 N N . VAL A 1 68 ? -9.818 12.088 13.084 1.00 78.62 68 VAL A N 1
ATOM 526 C CA . VAL A 1 68 ? -9.700 12.954 11.909 1.00 78.62 68 VAL A CA 1
ATOM 527 C C . VAL A 1 68 ? -10.880 12.760 10.965 1.00 78.62 68 VAL A C 1
ATOM 529 O O . VAL A 1 68 ? -11.419 11.659 10.823 1.00 78.62 68 VAL A O 1
ATOM 532 N N . SER A 1 69 ? -11.264 13.828 10.267 1.00 84.19 69 SER A N 1
ATOM 533 C CA . SER A 1 69 ? -12.287 13.752 9.218 1.00 84.19 69 SER A CA 1
ATOM 534 C C . SER A 1 69 ? -11.837 12.869 8.046 1.00 84.19 69 SER A C 1
ATOM 536 O O . SER A 1 69 ? -10.642 12.699 7.794 1.00 84.19 69 SER A O 1
ATOM 538 N N . HIS A 1 70 ? -12.787 12.359 7.255 1.00 84.69 70 HIS A N 1
ATOM 539 C CA . HIS A 1 70 ? -12.481 11.561 6.059 1.00 84.69 70 HIS A CA 1
ATOM 540 C C . HIS A 1 70 ? -11.541 12.272 5.074 1.00 84.69 70 HIS A C 1
ATOM 542 O O . HIS A 1 70 ? -10.665 11.637 4.488 1.00 84.69 70 HIS A O 1
ATOM 548 N N . PHE A 1 71 ? -11.692 13.590 4.909 1.00 85.31 71 PHE A N 1
ATOM 549 C CA . PHE A 1 71 ? -10.827 14.382 4.036 1.00 85.31 71 PHE A CA 1
ATOM 550 C C . PHE A 1 71 ? -9.410 14.533 4.602 1.00 85.31 71 PHE A C 1
ATOM 552 O O . PHE A 1 71 ? -8.436 14.415 3.858 1.00 85.31 71 PHE A O 1
ATOM 559 N N . GLN A 1 72 ? -9.280 14.748 5.915 1.00 86.62 72 GLN A N 1
ATOM 560 C CA . GLN A 1 72 ? -7.974 14.802 6.578 1.00 86.62 72 GLN A CA 1
ATOM 561 C C . GLN A 1 72 ? -7.265 13.450 6.500 1.00 86.62 72 GLN A C 1
ATOM 563 O O . GLN A 1 72 ? -6.104 13.407 6.109 1.00 86.62 72 GLN A O 1
ATOM 568 N N . ALA A 1 73 ? -7.971 12.345 6.763 1.00 87.88 73 ALA A N 1
ATOM 569 C CA . ALA A 1 73 ? -7.418 10.999 6.629 1.00 87.88 73 ALA A CA 1
ATOM 570 C C . ALA A 1 73 ? -6.903 10.728 5.204 1.00 87.88 73 ALA A C 1
ATOM 572 O O . ALA A 1 73 ? -5.790 10.225 5.033 1.00 87.88 73 ALA A O 1
ATOM 573 N N . LEU A 1 74 ? -7.679 11.104 4.177 1.00 89.62 74 LEU A N 1
ATOM 574 C CA . LEU A 1 74 ? -7.241 10.996 2.785 1.00 89.62 74 LEU A CA 1
ATOM 575 C C . LEU A 1 74 ? -6.010 11.868 2.514 1.00 89.62 74 LEU A C 1
ATOM 577 O O . LEU A 1 74 ? -5.058 11.394 1.904 1.00 89.62 74 LEU A O 1
ATOM 581 N N . SER A 1 75 ? -6.020 13.122 2.961 1.00 90.88 75 SER A N 1
ATOM 582 C CA . SER A 1 75 ? -4.920 14.065 2.732 1.00 90.88 75 SER A CA 1
ATOM 583 C C . SER A 1 75 ? -3.619 13.586 3.375 1.00 90.88 75 SER A C 1
ATOM 585 O O . SER A 1 75 ? -2.575 13.626 2.729 1.00 90.88 75 SER A O 1
ATOM 587 N N . THR A 1 76 ? -3.678 13.051 4.597 1.00 90.69 76 THR A N 1
ATOM 588 C CA . THR A 1 76 ? -2.524 12.441 5.272 1.00 90.69 76 THR A CA 1
ATOM 589 C C . THR A 1 76 ? -1.990 11.244 4.486 1.00 90.69 76 THR A C 1
ATOM 591 O O . THR A 1 76 ? -0.786 11.148 4.249 1.00 90.69 76 THR A O 1
ATOM 594 N N . ALA A 1 77 ? -2.872 10.358 4.015 1.00 89.44 77 ALA A N 1
ATOM 595 C CA . ALA A 1 77 ? -2.469 9.202 3.214 1.00 89.44 77 ALA A CA 1
ATOM 596 C C . ALA A 1 77 ? -1.874 9.601 1.848 1.00 89.44 77 ALA A C 1
ATOM 598 O O . ALA A 1 77 ? -0.902 8.995 1.393 1.00 89.44 77 ALA A O 1
ATOM 599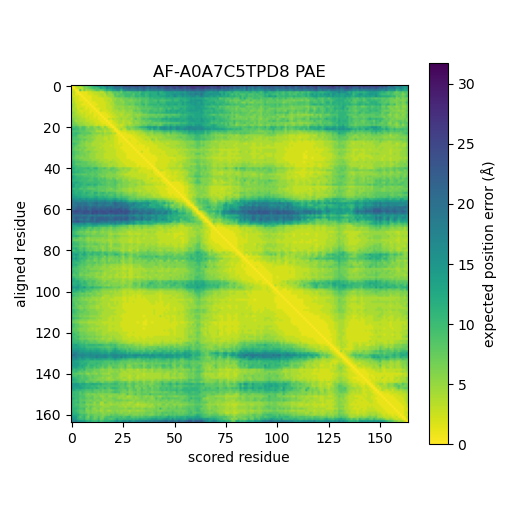 N N . LEU A 1 78 ? -2.431 10.623 1.192 1.00 89.94 78 LEU A N 1
ATOM 600 C CA . LEU A 1 78 ? -1.916 11.149 -0.076 1.00 89.94 78 LEU A CA 1
ATOM 601 C C . LEU A 1 78 ? -0.562 11.831 0.105 1.00 89.94 78 LEU A C 1
ATOM 603 O O . LEU A 1 78 ? 0.341 11.585 -0.686 1.00 89.94 78 LEU A O 1
ATOM 607 N N . SER A 1 79 ? -0.395 12.624 1.163 1.00 91.69 79 SER A N 1
ATOM 608 C CA . SER A 1 79 ? 0.882 13.262 1.498 1.00 91.69 79 SER A CA 1
ATOM 609 C C . SER A 1 79 ? 1.993 12.225 1.694 1.00 91.69 79 SER A C 1
ATOM 611 O O . SER A 1 79 ? 3.087 12.375 1.162 1.00 91.69 79 SER A O 1
ATOM 613 N N . ALA A 1 80 ? 1.687 11.112 2.369 1.00 88.44 80 ALA A N 1
ATOM 614 C CA . ALA A 1 80 ? 2.642 10.025 2.582 1.00 88.44 80 ALA A CA 1
ATOM 615 C C . ALA A 1 80 ? 2.979 9.224 1.309 1.00 88.44 80 ALA A C 1
ATOM 617 O O . ALA A 1 80 ? 3.991 8.529 1.274 1.00 88.44 80 ALA A O 1
ATOM 618 N N . THR A 1 81 ? 2.133 9.271 0.275 1.00 87.88 81 THR A N 1
ATOM 619 C CA . THR A 1 81 ? 2.304 8.452 -0.939 1.00 87.88 81 THR A CA 1
ATOM 620 C C . THR A 1 81 ? 2.728 9.247 -2.164 1.00 87.88 81 THR A C 1
ATOM 622 O O . THR A 1 81 ? 3.266 8.651 -3.093 1.00 87.88 81 THR A O 1
ATOM 625 N N . VAL A 1 82 ? 2.517 10.564 -2.194 1.00 88.56 82 VAL A N 1
ATOM 626 C CA . VAL A 1 82 ? 2.922 11.445 -3.293 1.00 88.56 82 VAL A CA 1
ATOM 627 C C . VAL A 1 82 ? 4.207 12.165 -2.907 1.00 88.56 82 VAL A C 1
ATOM 629 O O . VAL A 1 82 ? 4.219 13.005 -2.017 1.00 88.56 82 VAL A O 1
ATOM 632 N N . GLY A 1 83 ? 5.291 11.876 -3.623 1.00 87.75 83 GLY A N 1
ATOM 633 C CA . GLY A 1 83 ? 6.580 12.521 -3.389 1.00 87.75 83 GLY A CA 1
ATOM 634 C C . GLY A 1 83 ? 7.441 12.611 -4.642 1.00 87.75 83 GLY A C 1
ATOM 635 O O . GLY A 1 83 ? 7.074 12.123 -5.714 1.00 87.75 83 GLY A O 1
ATOM 636 N N . THR A 1 84 ? 8.626 13.205 -4.492 1.00 88.81 84 THR A N 1
ATOM 637 C CA . THR A 1 84 ? 9.644 13.310 -5.555 1.00 88.81 84 THR A CA 1
ATOM 638 C C . THR A 1 84 ? 10.004 11.947 -6.147 1.00 88.81 84 THR A C 1
ATOM 640 O O . THR A 1 84 ? 10.202 11.842 -7.357 1.00 88.81 84 THR A O 1
ATOM 643 N N . GLY A 1 85 ? 9.991 10.893 -5.322 1.00 84.75 85 GLY A N 1
ATOM 644 C CA . GLY A 1 85 ? 10.197 9.509 -5.749 1.00 84.75 85 GLY A CA 1
ATOM 645 C C . GLY A 1 85 ? 9.199 9.033 -6.810 1.00 84.75 85 GLY A C 1
ATOM 646 O O . GLY A 1 85 ? 9.602 8.344 -7.742 1.00 84.75 85 GLY A O 1
ATOM 647 N N . ASN A 1 86 ? 7.932 9.459 -6.756 1.00 88.44 86 ASN A N 1
ATOM 648 C CA . ASN A 1 86 ? 6.946 9.081 -7.775 1.00 88.44 86 ASN A CA 1
ATOM 649 C C . ASN A 1 86 ? 7.227 9.767 -9.112 1.00 88.44 86 ASN A C 1
ATOM 651 O O . ASN A 1 86 ? 7.086 9.145 -10.160 1.00 88.44 86 ASN A O 1
ATOM 655 N N . ILE A 1 87 ? 7.651 11.032 -9.086 1.00 89.69 87 ILE A N 1
ATOM 656 C CA . ILE A 1 87 ? 7.973 11.792 -10.301 1.00 89.69 87 ILE A CA 1
ATOM 657 C C . ILE A 1 87 ? 9.218 11.194 -10.968 1.00 89.69 87 ILE A C 1
ATOM 659 O O . ILE A 1 87 ? 9.185 10.855 -12.152 1.00 89.69 87 ILE A O 1
ATOM 663 N N . ALA A 1 88 ? 10.292 11.001 -10.197 1.00 92.00 88 ALA A N 1
ATOM 664 C CA . ALA A 1 88 ? 11.527 10.392 -10.683 1.00 92.00 88 ALA A CA 1
ATOM 665 C C . ALA A 1 88 ? 11.313 8.937 -11.131 1.00 92.00 88 ALA A C 1
ATOM 667 O O . ALA A 1 88 ? 11.851 8.522 -12.157 1.00 92.00 88 ALA A O 1
ATOM 668 N N . GLY A 1 89 ? 10.489 8.175 -10.407 1.00 88.88 89 GLY A N 1
ATOM 669 C CA . GLY A 1 89 ? 10.136 6.797 -10.739 1.00 88.88 89 GLY A CA 1
ATOM 670 C C . GLY A 1 89 ? 9.373 6.687 -12.058 1.00 88.88 89 GLY A C 1
ATOM 671 O O . GLY A 1 89 ? 9.749 5.881 -12.905 1.00 88.88 89 GLY A O 1
ATOM 672 N N . VAL A 1 90 ? 8.362 7.537 -12.280 1.00 92.25 90 VAL A N 1
ATOM 673 C CA . VAL A 1 90 ? 7.630 7.603 -13.561 1.00 92.25 90 VAL A CA 1
ATOM 674 C C . VAL A 1 90 ? 8.576 7.982 -14.702 1.00 92.25 90 VAL A C 1
ATOM 676 O O . VAL A 1 90 ? 8.572 7.321 -15.739 1.00 92.25 90 VAL A O 1
ATOM 679 N N . ALA A 1 91 ? 9.417 9.004 -14.512 1.00 92.88 91 ALA A N 1
ATOM 680 C CA . ALA A 1 91 ? 10.378 9.432 -15.529 1.00 92.88 91 ALA A CA 1
ATOM 681 C C . ALA A 1 91 ? 11.358 8.305 -15.896 1.00 92.88 91 ALA A C 1
ATOM 683 O O . ALA A 1 91 ? 11.578 8.032 -17.074 1.00 92.88 91 ALA A O 1
ATOM 684 N N . THR A 1 92 ? 11.879 7.601 -14.889 1.00 91.94 92 THR A N 1
ATOM 685 C CA . THR A 1 92 ? 12.784 6.454 -15.056 1.00 91.94 92 THR A CA 1
ATOM 686 C C . THR A 1 92 ? 12.090 5.297 -15.777 1.00 91.94 92 THR A C 1
ATOM 688 O O . THR A 1 92 ? 12.647 4.723 -16.712 1.00 91.94 92 THR A O 1
ATOM 691 N N . ALA A 1 93 ? 10.848 4.982 -15.401 1.00 91.06 93 ALA A N 1
ATOM 692 C CA . ALA A 1 93 ? 10.063 3.920 -16.024 1.00 91.06 93 ALA A CA 1
ATOM 693 C C . ALA A 1 93 ? 9.775 4.202 -17.505 1.00 91.06 93 ALA A C 1
ATOM 695 O O . ALA A 1 93 ? 9.864 3.291 -18.323 1.00 91.06 93 ALA A O 1
ATOM 696 N N . ILE A 1 94 ? 9.475 5.453 -17.863 1.00 94.56 94 ILE A N 1
ATOM 697 C CA . ILE A 1 94 ? 9.266 5.851 -19.262 1.00 94.56 94 ILE A CA 1
ATOM 698 C C . ILE A 1 94 ? 10.592 5.853 -20.031 1.00 94.56 94 ILE A C 1
ATOM 700 O O . ILE A 1 94 ? 10.628 5.391 -21.169 1.00 94.56 94 ILE A O 1
ATOM 704 N N . ALA A 1 95 ? 11.680 6.331 -19.422 1.00 94.00 95 ALA A N 1
ATOM 705 C CA . ALA A 1 95 ? 12.994 6.368 -20.061 1.00 94.00 95 ALA A CA 1
ATOM 706 C C . ALA A 1 95 ? 13.499 4.963 -20.432 1.00 94.00 95 ALA A C 1
ATOM 708 O O . ALA A 1 95 ? 14.011 4.773 -21.533 1.00 94.00 95 ALA A O 1
ATOM 709 N N . PHE A 1 96 ? 13.321 3.977 -19.547 1.00 90.88 96 PHE A N 1
ATOM 710 C CA . PHE A 1 96 ? 13.776 2.602 -19.786 1.00 90.88 96 PHE A CA 1
ATOM 711 C C . PHE A 1 96 ? 12.730 1.700 -20.458 1.00 90.88 96 PHE A C 1
ATOM 713 O O . PHE A 1 96 ? 13.087 0.852 -21.270 1.00 90.8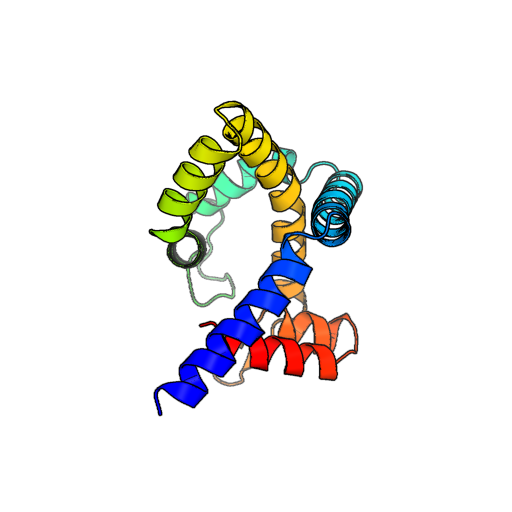8 96 PHE A O 1
ATOM 720 N N . GLY A 1 97 ? 11.447 1.852 -20.124 1.00 86.50 97 GLY A N 1
ATOM 721 C CA . GLY A 1 97 ? 10.352 1.001 -20.613 1.00 86.50 97 GLY A CA 1
ATOM 722 C C . GLY A 1 97 ? 9.586 1.569 -21.811 1.00 86.50 97 GLY A C 1
ATOM 723 O O . GLY A 1 97 ? 8.689 0.909 -22.339 1.00 86.50 97 GLY A O 1
ATOM 724 N N . GLY A 1 98 ? 9.909 2.791 -22.238 1.00 92.50 98 GLY A N 1
ATOM 725 C CA . GLY A 1 98 ? 9.198 3.506 -23.290 1.00 92.50 98 GLY A CA 1
ATOM 726 C C . GLY A 1 98 ? 7.831 4.054 -22.847 1.00 92.50 98 GLY A C 1
ATOM 727 O O . GLY A 1 98 ? 7.394 3.874 -21.707 1.00 92.50 98 GLY A O 1
ATOM 728 N N . PRO A 1 99 ? 7.098 4.716 -23.759 1.00 90.12 99 PRO A N 1
ATOM 729 C CA . PRO A 1 99 ? 5.828 5.375 -23.436 1.00 90.12 99 PRO A CA 1
ATOM 730 C C . PRO A 1 99 ? 4.725 4.399 -22.986 1.00 90.12 99 PRO A C 1
ATOM 732 O O . PRO A 1 99 ? 3.811 4.791 -22.262 1.00 90.12 99 PRO A O 1
ATOM 735 N N . GLY A 1 100 ? 4.826 3.116 -23.357 1.00 91.12 100 GLY A N 1
ATOM 736 C CA . GLY A 1 100 ? 3.890 2.069 -22.936 1.00 91.12 100 GLY A CA 1
ATOM 737 C C . GLY A 1 100 ? 3.909 1.776 -21.431 1.00 91.12 100 GLY A C 1
ATOM 738 O O . GLY A 1 100 ? 2.938 1.224 -20.913 1.00 91.12 100 GLY A O 1
ATOM 739 N N . ALA A 1 101 ? 4.961 2.184 -20.709 1.00 92.38 101 ALA A N 1
ATOM 740 C CA . ALA A 1 101 ? 5.043 2.031 -19.257 1.00 92.38 101 ALA A CA 1
ATOM 741 C C . ALA A 1 101 ? 3.871 2.722 -18.540 1.00 92.38 101 ALA A C 1
ATOM 743 O O . ALA A 1 101 ? 3.305 2.162 -17.603 1.00 92.38 101 ALA A O 1
ATOM 744 N N . LEU A 1 102 ? 3.442 3.892 -19.027 1.00 91.81 102 LEU A N 1
ATOM 745 C CA . LEU A 1 102 ? 2.359 4.669 -18.422 1.00 91.81 102 LEU A CA 1
ATOM 746 C C . LEU A 1 102 ? 1.028 3.899 -18.401 1.00 91.81 102 LEU A C 1
ATOM 748 O O . LEU A 1 102 ? 0.331 3.884 -17.388 1.00 91.81 102 LEU A O 1
ATOM 752 N N . PHE A 1 103 ? 0.703 3.214 -19.502 1.00 94.44 103 PHE A N 1
ATOM 753 C CA . PHE A 1 103 ? -0.501 2.388 -19.594 1.00 94.44 103 PHE A CA 1
ATOM 754 C C . PHE A 1 103 ? -0.497 1.295 -18.520 1.00 94.44 103 PHE A C 1
ATOM 756 O O . PHE A 1 103 ? -1.475 1.127 -17.789 1.00 94.44 103 PHE A O 1
ATOM 763 N N . TRP A 1 104 ? 0.629 0.595 -18.372 1.00 92.31 104 TRP A N 1
ATOM 764 C CA . TRP A 1 104 ? 0.762 -0.451 -17.366 1.00 92.31 104 TRP A CA 1
ATOM 765 C C . TRP A 1 104 ? 0.712 0.098 -15.943 1.00 92.31 104 TRP A C 1
ATOM 767 O O . TRP A 1 104 ? 0.094 -0.537 -15.094 1.00 92.31 104 TRP A O 1
ATOM 777 N N . MET A 1 105 ? 1.251 1.291 -15.680 1.00 93.56 105 MET A N 1
ATOM 778 C CA . MET A 1 105 ? 1.125 1.944 -14.370 1.00 93.56 105 MET A CA 1
ATOM 779 C C . MET A 1 105 ? -0.337 2.211 -13.987 1.00 93.56 105 MET A C 1
ATOM 781 O O . MET A 1 105 ? -0.719 2.006 -12.835 1.00 93.56 105 MET A O 1
ATOM 785 N N . TRP A 1 106 ? -1.188 2.617 -14.933 1.00 93.75 106 TRP A N 1
ATOM 786 C CA . TRP A 1 106 ? -2.621 2.773 -14.658 1.00 93.75 106 TRP A CA 1
ATOM 787 C C . TRP A 1 106 ? -3.320 1.438 -14.407 1.00 93.75 106 TRP A C 1
ATOM 789 O O . TRP A 1 106 ? -4.140 1.341 -13.493 1.00 93.75 106 TRP A O 1
ATOM 799 N N . VAL A 1 107 ? -2.981 0.397 -15.173 1.00 93.38 107 VAL A N 1
ATOM 800 C CA . VAL A 1 107 ? -3.534 -0.953 -14.976 1.00 93.38 107 VAL A CA 1
ATOM 801 C C . VAL A 1 107 ? -3.152 -1.502 -13.600 1.00 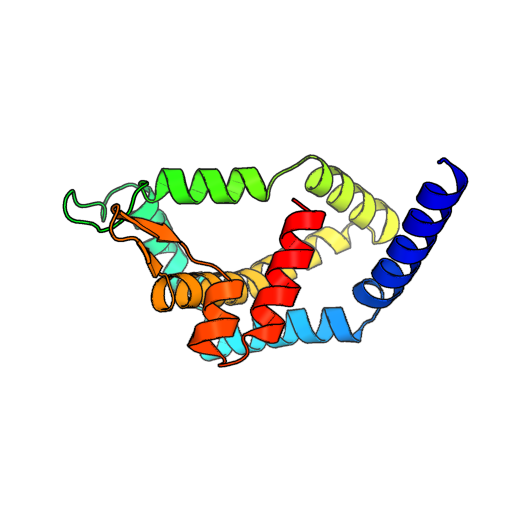93.38 107 VAL A C 1
ATOM 803 O O . VAL A 1 107 ? -4.019 -1.980 -12.864 1.00 93.38 107 VAL A O 1
ATOM 806 N N . THR A 1 108 ? -1.879 -1.401 -13.211 1.00 92.62 108 THR A N 1
ATOM 807 C CA . THR A 1 108 ? -1.417 -1.873 -11.900 1.00 92.62 108 THR A CA 1
ATOM 808 C C . THR A 1 108 ? -2.025 -1.061 -10.761 1.00 92.62 108 THR A C 1
ATOM 810 O O . THR A 1 108 ? -2.446 -1.653 -9.766 1.00 92.62 108 THR A O 1
ATOM 813 N N . ALA A 1 109 ? -2.181 0.258 -10.917 1.00 92.62 109 ALA A N 1
ATOM 814 C CA . ALA A 1 109 ? -2.889 1.095 -9.950 1.00 92.62 109 ALA A CA 1
ATOM 815 C C . ALA A 1 109 ? -4.362 0.675 -9.800 1.00 92.62 109 ALA A C 1
ATOM 817 O O . ALA A 1 109 ? -4.857 0.534 -8.679 1.00 92.62 109 ALA A O 1
ATOM 818 N N . ALA A 1 110 ? -5.056 0.402 -10.910 1.00 92.75 110 ALA A N 1
ATOM 819 C CA . ALA A 1 110 ? -6.455 -0.020 -10.895 1.00 92.75 110 ALA A CA 1
ATOM 820 C C . ALA A 1 110 ? -6.671 -1.361 -10.177 1.00 92.75 110 ALA A C 1
ATOM 822 O O . ALA A 1 110 ? -7.656 -1.531 -9.451 1.00 92.75 110 ALA A O 1
ATOM 823 N N . ILE A 1 111 ? -5.739 -2.297 -10.352 1.00 93.44 111 ILE A N 1
ATOM 824 C CA . ILE A 1 111 ? -5.723 -3.584 -9.647 1.00 93.44 111 ILE A CA 1
ATOM 825 C C . ILE A 1 111 ? -5.358 -3.378 -8.166 1.00 93.44 111 ILE A C 1
ATOM 827 O O . ILE A 1 111 ? -6.004 -3.936 -7.275 1.00 93.44 111 ILE A O 1
ATOM 831 N N . GLY A 1 112 ? -4.365 -2.531 -7.888 1.00 94.19 112 GLY A N 1
ATOM 832 C CA . GLY A 1 112 ? -3.882 -2.224 -6.542 1.00 94.19 112 GLY A CA 1
ATOM 833 C C . GLY A 1 112 ? -4.922 -1.554 -5.641 1.00 94.19 112 GLY A C 1
ATOM 834 O O . GLY A 1 112 ? -4.903 -1.778 -4.429 1.00 94.19 112 GLY A O 1
ATOM 835 N N . MET A 1 113 ? -5.881 -0.808 -6.204 1.00 94.62 113 MET A N 1
ATOM 836 C CA . MET A 1 113 ? -6.980 -0.203 -5.436 1.00 94.62 113 MET A CA 1
ATOM 837 C C . MET A 1 113 ? -7.766 -1.234 -4.613 1.00 94.62 113 MET A C 1
ATOM 839 O O . MET A 1 113 ? -8.118 -0.960 -3.465 1.00 94.62 113 MET A O 1
ATOM 843 N N . ALA A 1 114 ? -8.017 -2.431 -5.157 1.00 94.38 114 ALA A N 1
ATOM 844 C CA . ALA A 1 114 ? -8.719 -3.485 -4.424 1.00 94.38 114 ALA A CA 1
ATOM 845 C C . ALA A 1 114 ? -7.882 -4.026 -3.254 1.00 94.38 114 ALA A C 1
ATOM 847 O O . ALA A 1 114 ? -8.415 -4.255 -2.166 1.00 94.38 114 ALA A O 1
ATOM 848 N N . THR A 1 115 ? -6.569 -4.178 -3.454 1.00 94.44 115 THR A N 1
ATOM 849 C CA . THR A 1 115 ? -5.630 -4.572 -2.394 1.00 94.44 115 THR A CA 1
ATOM 850 C C . THR A 1 115 ? -5.607 -3.540 -1.276 1.00 94.44 115 THR A C 1
ATOM 852 O O . THR A 1 115 ? -5.780 -3.900 -0.111 1.00 94.44 115 THR A O 1
ATOM 855 N N . LYS A 1 116 ? -5.482 -2.251 -1.620 1.00 92.75 116 LYS A N 1
ATOM 856 C CA . LYS A 1 116 ? -5.466 -1.173 -0.626 1.00 92.75 116 LYS A CA 1
ATOM 857 C C . LYS A 1 116 ? -6.787 -1.086 0.135 1.00 92.75 116 LYS A C 1
ATOM 859 O O . LYS A 1 116 ? -6.783 -0.936 1.354 1.00 92.75 116 LYS A O 1
ATOM 864 N N . PHE A 1 117 ? -7.917 -1.259 -0.550 1.00 93.62 117 PHE A N 1
ATOM 865 C CA . PHE A 1 117 ? -9.225 -1.312 0.099 1.00 93.62 117 PHE A CA 1
ATOM 866 C C . PHE A 1 117 ? -9.322 -2.458 1.119 1.00 93.62 117 PHE A C 1
ATOM 868 O O . PHE A 1 117 ? -9.804 -2.252 2.237 1.00 93.62 117 PHE A O 1
ATOM 875 N N . ALA A 1 118 ? -8.852 -3.657 0.761 1.00 93.75 118 ALA A N 1
ATOM 876 C CA . ALA A 1 118 ? -8.840 -4.801 1.669 1.00 93.75 118 ALA A CA 1
ATOM 877 C C . ALA A 1 118 ? -7.937 -4.551 2.888 1.00 93.75 118 ALA A C 1
ATOM 879 O O . ALA A 1 118 ? -8.346 -4.822 4.017 1.00 93.75 118 ALA A O 1
ATOM 880 N N . GLU A 1 119 ? -6.750 -3.984 2.674 1.00 92.81 119 GLU A N 1
ATOM 881 C CA . GLU A 1 119 ? -5.807 -3.623 3.735 1.00 92.81 119 GLU A CA 1
ATOM 882 C C . GLU A 1 119 ? -6.418 -2.616 4.721 1.00 92.81 119 GLU A C 1
ATOM 884 O O . GLU A 1 119 ? -6.433 -2.864 5.926 1.00 92.81 119 GLU A O 1
ATOM 889 N N . CYS A 1 120 ? -7.002 -1.523 4.220 1.00 91.12 120 CYS A N 1
ATOM 890 C CA . CYS A 1 120 ? -7.665 -0.521 5.056 1.00 91.12 120 CYS A CA 1
ATOM 891 C C . CYS A 1 120 ? -8.869 -1.108 5.809 1.00 91.12 120 CYS A C 1
ATOM 893 O O . CYS A 1 120 ? -9.064 -0.814 6.986 1.00 91.12 120 CYS A O 1
ATOM 895 N N . SER A 1 121 ? -9.647 -1.984 5.167 1.00 92.00 121 SER A N 1
ATOM 896 C CA . SER A 1 121 ? -10.779 -2.663 5.814 1.00 92.00 121 SER A CA 1
ATOM 897 C C . SER A 1 121 ? -10.324 -3.560 6.970 1.00 92.00 121 SER A C 1
ATOM 899 O O . SER A 1 121 ? -10.954 -3.588 8.028 1.00 92.00 121 SER A O 1
ATOM 901 N N . LEU A 1 122 ? -9.214 -4.281 6.795 1.00 91.56 122 LEU A N 1
ATOM 902 C CA . LEU A 1 122 ? -8.617 -5.094 7.854 1.00 91.56 122 LEU A CA 1
ATOM 903 C C . LEU A 1 122 ? -8.040 -4.220 8.971 1.00 91.56 122 LEU A C 1
ATOM 905 O O . LEU A 1 122 ? -8.244 -4.536 10.142 1.00 91.56 122 LEU A O 1
ATOM 909 N N . ALA A 1 123 ? -7.378 -3.113 8.628 1.00 89.38 123 ALA A N 1
ATOM 910 C CA . ALA A 1 123 ? -6.848 -2.168 9.605 1.00 89.38 123 ALA A CA 1
ATOM 911 C C . ALA A 1 123 ? -7.961 -1.584 10.488 1.00 89.38 123 ALA A C 1
ATOM 913 O O . ALA A 1 123 ? -7.782 -1.501 11.697 1.00 89.38 123 ALA A O 1
ATOM 914 N N . LEU A 1 124 ? -9.131 -1.272 9.918 1.00 88.88 124 LEU A N 1
ATOM 915 C CA . LEU A 1 124 ? -10.298 -0.828 10.688 1.00 88.88 124 LEU A CA 1
ATOM 916 C C . LEU A 1 124 ? -10.885 -1.936 11.571 1.00 88.88 124 LEU A C 1
ATOM 918 O O . LEU A 1 124 ? -11.322 -1.657 12.685 1.00 88.88 124 LEU A O 1
ATOM 922 N N . ARG A 1 125 ? -10.889 -3.189 11.099 1.00 89.00 125 ARG A N 1
ATOM 923 C CA . ARG A 1 125 ? -11.423 -4.334 11.854 1.00 89.00 125 ARG A CA 1
ATOM 924 C C . ARG A 1 125 ? -10.553 -4.722 13.052 1.00 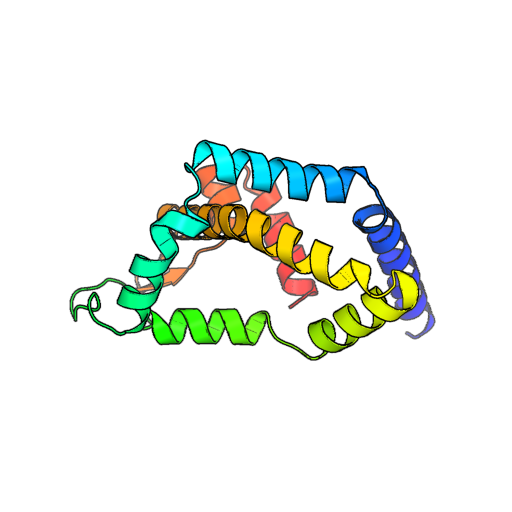89.00 125 ARG A C 1
ATOM 926 O O . ARG A 1 125 ? -11.093 -5.152 14.065 1.00 89.00 125 ARG A O 1
ATOM 933 N N . PHE A 1 126 ? -9.232 -4.622 12.917 1.00 88.44 126 PHE A N 1
ATOM 934 C CA . PHE A 1 126 ? -8.267 -5.063 13.931 1.00 88.44 126 PHE A CA 1
ATOM 935 C C . PHE A 1 126 ? -7.573 -3.909 14.667 1.00 88.44 126 PHE A C 1
ATOM 937 O O . PHE A 1 126 ? -6.585 -4.154 15.360 1.00 88.44 126 PHE A O 1
ATOM 944 N N . ARG A 1 127 ? -8.070 -2.672 14.524 1.00 86.81 127 ARG A N 1
ATOM 945 C CA . ARG A 1 127 ? -7.556 -1.509 15.258 1.00 86.81 127 ARG A CA 1
ATOM 946 C C . ARG A 1 127 ? -7.702 -1.687 16.765 1.00 86.81 127 ARG A C 1
ATOM 948 O O . ARG A 1 127 ? -8.627 -2.341 17.247 1.00 86.81 127 ARG A O 1
ATOM 955 N N . GLU A 1 128 ? -6.791 -1.074 17.492 1.00 84.75 128 GLU A N 1
ATOM 956 C CA . GLU A 1 128 ? -6.826 -0.936 18.935 1.00 84.75 128 GLU A CA 1
ATOM 957 C C . GLU A 1 128 ? -7.250 0.483 19.294 1.00 84.75 128 GLU A C 1
ATOM 959 O O . GLU A 1 128 ? -6.867 1.439 18.622 1.00 84.75 128 GLU A O 1
ATOM 964 N N . VAL A 1 129 ? -8.068 0.596 20.335 1.00 83.06 129 VAL A N 1
ATOM 965 C CA . VAL A 1 129 ? -8.441 1.877 20.928 1.00 83.06 129 VAL A CA 1
ATOM 966 C C . VAL A 1 129 ? -7.835 1.881 22.322 1.00 83.06 129 VAL A C 1
ATOM 968 O O . VAL A 1 129 ? -8.185 1.033 23.146 1.00 83.06 129 VAL A O 1
ATOM 971 N N . SER A 1 130 ? -6.874 2.771 22.539 1.00 81.12 130 SER A N 1
ATOM 972 C CA . SER A 1 130 ? -6.220 2.974 23.828 1.00 81.12 130 SER A CA 1
ATOM 973 C C . SER A 1 130 ? -7.231 3.506 24.858 1.00 81.12 130 SER A C 1
ATOM 975 O O . SER A 1 130 ? -8.197 4.166 24.463 1.00 81.12 130 SER A O 1
ATOM 977 N N . PRO A 1 131 ? -7.035 3.274 26.172 1.00 77.69 131 PRO A N 1
ATOM 978 C CA . PRO A 1 131 ? -7.860 3.885 27.219 1.00 77.69 131 PRO A CA 1
ATOM 979 C C . PRO A 1 131 ? -7.928 5.418 27.135 1.00 77.69 131 PRO A C 1
ATOM 981 O O . PRO A 1 131 ? -8.949 5.999 27.493 1.00 77.69 131 PRO A O 1
ATOM 984 N N . ASP A 1 132 ? -6.878 6.047 26.600 1.00 77.69 132 ASP A N 1
ATOM 985 C CA . ASP A 1 132 ? -6.777 7.499 26.400 1.00 77.69 132 ASP A CA 1
ATOM 986 C C . ASP A 1 132 ? -7.541 7.999 25.155 1.00 77.69 132 ASP A C 1
ATOM 988 O O . ASP A 1 132 ? -7.570 9.193 24.869 1.00 77.69 132 ASP A O 1
ATOM 992 N N . GLY A 1 133 ? -8.178 7.092 24.406 1.00 73.19 133 GLY A N 1
ATOM 993 C CA . GLY A 1 133 ? -8.950 7.396 23.199 1.00 73.19 133 GLY A CA 1
ATOM 994 C C . GLY A 1 133 ? -8.155 7.331 21.892 1.00 73.19 133 GLY A C 1
ATOM 995 O O . GLY A 1 133 ? -8.772 7.401 20.830 1.00 73.19 133 GLY A O 1
ATOM 996 N N . GLU A 1 134 ? -6.832 7.139 21.952 1.00 79.50 134 G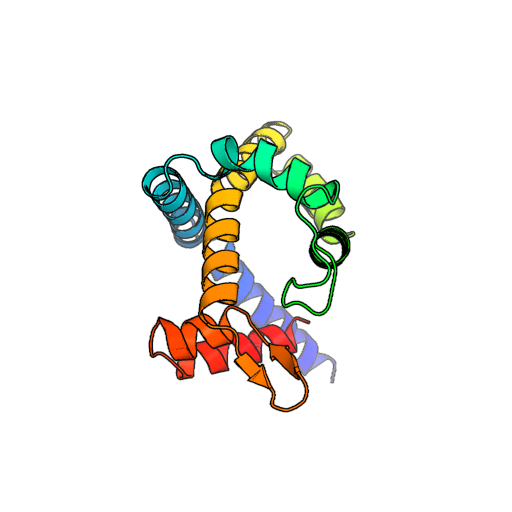LU A N 1
ATOM 997 C CA . GLU A 1 134 ? -5.980 7.012 20.763 1.00 79.50 134 GLU A CA 1
ATOM 998 C C . GLU A 1 134 ? -6.298 5.751 19.952 1.00 79.50 134 GLU A C 1
ATOM 1000 O O . GLU A 1 134 ? -6.438 4.651 20.503 1.00 79.50 134 GLU A O 1
ATOM 1005 N N . ILE A 1 135 ? -6.374 5.888 18.629 1.00 82.88 135 ILE A N 1
ATOM 1006 C CA . ILE A 1 135 ? -6.688 4.782 17.720 1.00 82.88 135 ILE A CA 1
ATOM 1007 C C . ILE A 1 135 ? -5.438 4.357 16.947 1.00 82.88 135 ILE A C 1
ATOM 1009 O O . ILE A 1 135 ? -4.989 5.039 16.028 1.00 82.88 135 ILE A O 1
ATOM 1013 N N . ALA A 1 136 ? -4.938 3.153 17.230 1.00 84.00 136 ALA A N 1
ATOM 1014 C CA . ALA A 1 136 ? -3.803 2.565 16.526 1.00 84.00 136 ALA A CA 1
ATOM 1015 C C . ALA A 1 136 ? -4.246 1.397 15.635 1.00 84.00 136 ALA A C 1
ATOM 1017 O O . ALA A 1 136 ? -4.945 0.475 16.058 1.00 84.00 136 ALA A O 1
ATOM 1018 N N . GLY A 1 137 ? -3.832 1.407 14.371 1.00 84.88 137 GLY A N 1
ATOM 1019 C CA . GLY A 1 137 ? -4.180 0.368 13.406 1.00 84.88 137 GLY A CA 1
ATOM 1020 C C . GLY A 1 137 ? -3.118 0.220 12.328 1.00 84.88 137 GLY A C 1
ATOM 1021 O O . GLY A 1 137 ? -2.210 1.035 12.215 1.00 84.88 137 GLY A O 1
ATOM 1022 N N . GLY A 1 138 ? -3.217 -0.844 11.535 1.00 87.81 138 GLY A N 1
ATOM 1023 C CA . GLY A 1 138 ? -2.307 -1.082 10.417 1.00 87.81 138 GLY A CA 1
ATOM 1024 C C . GLY A 1 138 ? -1.909 -2.547 10.252 1.00 87.81 138 GLY A C 1
ATOM 1025 O O . GLY A 1 138 ? -2.394 -3.414 10.990 1.00 87.81 138 GLY A O 1
ATOM 1026 N N . PRO A 1 139 ? -1.018 -2.842 9.290 1.00 87.44 139 PRO A N 1
ATOM 1027 C CA . PRO A 1 139 ? -0.660 -4.209 8.930 1.00 87.44 139 PRO A CA 1
ATOM 1028 C C . PRO A 1 139 ? -0.130 -5.028 10.112 1.00 87.44 139 PRO A C 1
ATOM 1030 O O . PRO A 1 139 ? -0.516 -6.184 10.272 1.00 87.44 139 PRO A O 1
ATOM 1033 N N . MET A 1 140 ? 0.653 -4.423 11.008 1.00 89.94 140 MET A N 1
ATOM 1034 C CA . MET A 1 140 ? 1.136 -5.047 12.245 1.00 89.94 140 MET A CA 1
ATOM 1035 C C . MET A 1 140 ? -0.004 -5.583 13.126 1.00 89.94 140 MET A C 1
ATOM 1037 O O . MET A 1 140 ? 0.044 -6.735 13.559 1.00 89.94 140 MET A O 1
ATOM 1041 N N . TYR A 1 141 ? -1.078 -4.814 13.318 1.00 88.81 141 TYR A N 1
ATOM 1042 C CA . TYR A 1 141 ? -2.239 -5.259 14.093 1.00 88.81 141 TYR A CA 1
ATOM 1043 C C . TYR A 1 141 ? -3.019 -6.350 13.359 1.00 88.81 141 TYR A C 1
ATOM 1045 O O . TYR A 1 141 ? -3.417 -7.344 13.970 1.00 88.81 141 TYR A O 1
ATOM 1053 N N . THR A 1 142 ? -3.172 -6.224 12.036 1.00 89.69 142 THR A N 1
ATOM 1054 C CA . THR A 1 142 ? -3.840 -7.257 11.226 1.00 89.69 142 THR A CA 1
ATOM 1055 C C . THR A 1 142 ? -3.077 -8.585 11.230 1.00 89.69 142 THR A C 1
ATOM 1057 O O . THR A 1 142 ? -3.693 -9.646 11.284 1.00 89.69 142 THR A O 1
ATOM 1060 N N . LEU A 1 143 ? -1.742 -8.553 11.249 1.00 89.38 143 LEU A N 1
ATOM 1061 C CA . LEU A 1 143 ? -0.896 -9.746 11.300 1.00 89.38 143 LEU A CA 1
ATOM 1062 C C . LEU A 1 143 ? -0.910 -10.391 12.689 1.00 89.38 143 LEU A C 1
ATOM 1064 O O . LEU A 1 143 ? -1.045 -11.612 12.797 1.00 89.38 143 LEU A O 1
ATOM 1068 N N . ALA A 1 144 ? -0.813 -9.587 13.750 1.00 88.75 144 ALA A N 1
ATOM 1069 C CA . ALA A 1 144 ? -0.822 -10.089 15.120 1.00 88.75 144 ALA A CA 1
ATOM 1070 C C . ALA A 1 144 ? -2.189 -10.668 15.511 1.00 88.75 144 ALA A C 1
ATOM 1072 O O . ALA A 1 144 ? -2.253 -11.789 16.011 1.00 88.75 144 ALA A O 1
ATOM 1073 N N . ARG A 1 145 ? -3.274 -9.922 15.261 1.00 85.88 145 ARG A N 1
ATOM 1074 C CA . ARG A 1 145 ? -4.629 -10.242 15.746 1.00 85.88 145 ARG A CA 1
ATOM 1075 C C . ARG A 1 145 ? -5.496 -10.949 14.707 1.00 85.88 145 ARG A C 1
ATOM 1077 O O . ARG A 1 145 ? -6.317 -11.780 15.070 1.00 85.88 145 ARG A O 1
ATOM 1084 N N . GLY A 1 146 ? -5.322 -10.636 13.423 1.00 84.06 146 GLY A N 1
ATOM 1085 C CA . GLY A 1 146 ? -6.105 -11.236 12.339 1.00 84.06 146 GLY A CA 1
ATOM 1086 C C . GLY A 1 146 ? -5.520 -12.545 11.820 1.00 84.06 146 GLY A C 1
ATOM 1087 O O . GLY A 1 146 ? -6.243 -13.527 11.686 1.00 84.06 146 GLY A O 1
ATOM 1088 N N . ALA A 1 147 ? -4.212 -12.579 11.552 1.00 85.75 147 ALA A N 1
ATOM 1089 C CA . ALA A 1 147 ? -3.526 -13.780 11.065 1.00 85.75 147 ALA A CA 1
ATOM 1090 C C . ALA A 1 147 ? -2.960 -14.671 12.188 1.00 85.75 147 ALA A C 1
ATOM 1092 O O . ALA A 1 147 ? -2.430 -15.743 11.898 1.00 85.75 147 ALA A O 1
ATOM 1093 N N . GLY A 1 148 ? -3.020 -14.226 13.451 1.00 86.12 148 GLY A N 1
ATOM 1094 C CA . GLY A 1 148 ? -2.466 -14.953 14.599 1.00 86.12 148 GLY A CA 1
ATOM 1095 C C . GLY A 1 148 ? -0.944 -15.125 14.540 1.00 86.12 148 GLY A C 1
ATOM 1096 O O . GLY A 1 148 ? -0.402 -16.072 15.106 1.00 86.12 148 GLY A O 1
ATOM 1097 N N . ARG A 1 149 ? -0.238 -14.249 13.813 1.00 90.75 149 ARG A N 1
ATOM 1098 C CA . ARG A 1 149 ? 1.204 -14.350 13.540 1.00 90.75 149 ARG A CA 1
ATOM 1099 C C . ARG A 1 149 ? 1.949 -13.129 14.098 1.00 90.75 149 ARG A C 1
ATOM 1101 O O . ARG A 1 149 ? 2.394 -12.269 13.336 1.00 90.75 149 ARG A O 1
ATOM 1108 N N . PRO A 1 150 ? 2.136 -13.044 15.429 1.00 87.06 150 PRO A N 1
ATOM 1109 C CA . PRO A 1 150 ? 2.741 -11.877 16.075 1.00 87.06 150 PRO A CA 1
ATOM 1110 C C . PRO A 1 150 ? 4.210 -11.653 15.688 1.00 87.06 150 PRO A C 1
ATOM 1112 O O . PRO A 1 150 ? 4.684 -10.523 15.723 1.00 87.06 150 PRO A O 1
ATOM 1115 N N . TRP A 1 151 ? 4.941 -12.693 15.276 1.00 91.25 151 TRP A N 1
ATOM 1116 C CA . TRP A 1 151 ? 6.327 -12.539 14.823 1.00 91.25 151 TRP A CA 1
ATOM 1117 C C . TRP A 1 151 ? 6.424 -11.754 13.503 1.00 91.25 151 TRP A C 1
ATOM 1119 O O . TRP A 1 151 ? 7.302 -10.908 13.363 1.00 91.25 151 TRP A O 1
ATOM 1129 N N . LEU A 1 152 ? 5.480 -11.966 12.576 1.00 89.62 152 LEU A N 1
ATOM 1130 C CA . LEU A 1 152 ? 5.385 -11.215 11.319 1.00 89.62 152 LEU A CA 1
ATOM 1131 C C . LEU A 1 152 ? 4.996 -9.762 11.572 1.00 89.62 152 LEU A C 1
ATOM 1133 O O . LEU A 1 152 ? 5.522 -8.871 10.918 1.00 89.62 152 LEU A O 1
ATOM 1137 N N . ALA A 1 153 ? 4.124 -9.519 12.552 1.00 88.12 153 ALA A N 1
ATOM 1138 C CA . ALA A 1 153 ? 3.794 -8.166 12.982 1.00 88.12 153 ALA A CA 1
ATOM 1139 C C . ALA A 1 153 ? 5.024 -7.414 13.514 1.00 88.12 153 ALA A C 1
ATOM 1141 O O . ALA A 1 153 ? 5.246 -6.269 13.132 1.00 88.12 153 ALA A O 1
ATOM 1142 N N . ARG A 1 154 ? 5.847 -8.067 14.349 1.00 89.88 154 ARG A N 1
ATOM 1143 C CA . ARG A 1 154 ? 7.099 -7.487 14.869 1.00 89.88 154 ARG A CA 1
ATOM 1144 C C . ARG A 1 154 ? 8.121 -7.245 13.763 1.00 89.88 154 ARG A C 1
ATOM 1146 O O . ARG A 1 154 ? 8.729 -6.184 13.737 1.00 89.88 154 ARG A O 1
ATOM 1153 N N . ALA A 1 155 ? 8.279 -8.198 12.843 1.00 90.62 155 ALA A N 1
ATOM 1154 C CA . ALA A 1 155 ? 9.164 -8.038 11.693 1.00 90.62 155 ALA A CA 1
ATOM 1155 C C . ALA A 1 155 ? 8.720 -6.860 10.814 1.00 90.62 155 ALA A C 1
ATOM 1157 O O . ALA A 1 155 ? 9.531 -5.998 10.495 1.00 90.62 155 ALA A O 1
ATOM 1158 N N . PHE A 1 156 ? 7.425 -6.776 10.491 1.00 89.69 156 PHE A N 1
ATOM 1159 C CA . PHE A 1 156 ? 6.864 -5.660 9.731 1.00 89.69 156 PHE A CA 1
ATOM 1160 C C . PHE A 1 156 ? 7.094 -4.320 10.438 1.00 89.69 156 PHE A C 1
ATOM 1162 O O . PHE A 1 156 ? 7.549 -3.376 9.804 1.00 89.69 156 PHE A O 1
ATOM 1169 N N . ALA A 1 157 ? 6.830 -4.244 11.746 1.00 89.31 157 ALA A N 1
ATOM 1170 C CA . ALA A 1 157 ? 7.045 -3.028 12.527 1.00 89.31 157 ALA A CA 1
ATOM 1171 C C . ALA A 1 157 ? 8.522 -2.601 12.537 1.00 89.31 157 ALA A C 1
ATOM 1173 O O . ALA A 1 157 ? 8.816 -1.424 12.359 1.00 89.31 157 ALA A O 1
ATOM 1174 N N . LEU A 1 158 ? 9.451 -3.550 12.688 1.00 91.25 158 LEU A N 1
ATOM 1175 C CA . LEU A 1 158 ? 10.886 -3.271 12.658 1.00 91.25 158 LEU A CA 1
ATOM 1176 C C . LEU A 1 158 ? 11.337 -2.741 11.292 1.00 91.25 158 LEU A C 1
ATOM 1178 O O . LEU A 1 158 ? 12.038 -1.736 11.240 1.00 91.25 158 LEU A O 1
ATOM 1182 N N . PHE A 1 159 ? 10.905 -3.366 10.193 1.00 88.38 159 PHE A N 1
ATOM 1183 C CA . PHE A 1 159 ? 11.225 -2.868 8.854 1.00 88.38 159 PHE A CA 1
ATOM 1184 C C . PHE A 1 159 ? 10.619 -1.489 8.600 1.00 88.38 159 PHE A C 1
ATOM 1186 O O . PHE A 1 159 ? 11.326 -0.609 8.121 1.00 88.38 159 PHE A O 1
ATOM 1193 N N . ALA A 1 160 ? 9.356 -1.283 8.982 1.00 86.25 160 ALA A N 1
ATOM 1194 C CA . ALA A 1 160 ? 8.679 -0.002 8.824 1.00 86.25 160 ALA A CA 1
ATOM 1195 C C . ALA A 1 160 ? 9.404 1.129 9.573 1.00 86.25 160 ALA A C 1
ATOM 1197 O O . ALA A 1 160 ? 9.577 2.198 9.001 1.00 86.25 160 ALA A O 1
ATOM 1198 N N . MET A 1 161 ? 9.883 0.884 10.800 1.00 86.50 161 MET A N 1
ATOM 1199 C CA . MET A 1 161 ? 10.652 1.871 11.574 1.00 86.50 161 MET A CA 1
ATOM 1200 C C . MET A 1 161 ? 12.001 2.232 10.946 1.00 86.50 161 MET A C 1
ATOM 1202 O O . MET A 1 161 ? 12.468 3.345 11.135 1.00 86.50 161 MET A O 1
ATOM 1206 N N . ILE A 1 162 ? 12.649 1.302 10.239 1.00 82.25 162 ILE A N 1
ATOM 1207 C CA . ILE A 1 162 ? 13.942 1.560 9.582 1.00 82.25 162 ILE A CA 1
ATOM 1208 C C . ILE A 1 162 ? 13.751 2.374 8.295 1.00 82.25 162 ILE A C 1
ATOM 1210 O O . ILE A 1 162 ? 14.647 3.113 7.895 1.00 82.25 162 ILE A O 1
ATOM 1214 N N . THR A 1 163 ? 12.607 2.207 7.625 1.00 73.25 163 THR A N 1
ATOM 1215 C CA . THR A 1 163 ? 12.304 2.860 6.342 1.00 73.25 163 THR A CA 1
ATOM 1216 C C . THR A 1 163 ? 11.569 4.194 6.456 1.00 73.25 163 THR A C 1
ATOM 1218 O O . THR A 1 163 ? 11.560 4.932 5.474 1.00 73.25 163 THR A O 1
ATOM 1221 N N . ALA A 1 164 ? 10.895 4.446 7.583 1.00 57.94 164 ALA A N 1
ATOM 1222 C CA . ALA A 1 164 ? 10.152 5.679 7.858 1.00 57.94 164 ALA A CA 1
ATOM 1223 C C . ALA A 1 164 ? 11.097 6.834 8.209 1.00 57.94 164 ALA A C 1
ATOM 1225 O O . ALA A 1 164 ? 10.805 7.962 7.755 1.00 57.94 164 ALA A O 1
#